Protein AF-A0A429HXV9-F1 (afdb_monomer)

Nearest PDB structures (foldseek):
  2xvm-assembly2_B  TM=8.929E-01  e=1.172E-04  Escherichia coli
  2xva-assembly3_C  TM=8.894E-01  e=2.258E-04  Escherichia coli str. K-12 substr. MG1655
  4azs-assembly1_A  TM=8.204E-01  e=4.076E-04  Escherichia coli
  4azt-assembly1_A  TM=7.429E-01  e=2.575E-04  Escherichia coli
  4ax8-assembly1_A  TM=7.329E-01  e=2.412E-04  Escherichia coli

pLDDT: mean 77.94, std 16.93, range [40.91, 97.44]

Solvent-accessible surface area (backbone atoms only — not comparable to full-atom values): 8234 Å² total; per-residue (Å²): 130,84,81,78,62,89,45,76,31,60,60,47,49,65,59,86,66,78,86,71,86,77,81,77,74,71,76,78,40,82,74,54,57,69,53,97,52,87,89,40,72,69,57,61,69,84,66,63,85,53,69,60,50,72,33,79,68,32,47,75,30,42,58,42,46,43,43,27,78,71,68,17,35,24,38,25,26,19,68,19,61,59,29,32,53,52,22,44,68,64,45,69,85,42,92,45,48,49,61,39,48,44,78,50,58,78,71,66,66,69,81,43,78,50,74,44,72,42,71,31,98,81,75,53,96,65,48,37,79,48,70,53,74,50,132

Sequence (135 aa):
MPRAPQTPAEYWDPYKPHRGDGPQPRPDTGRFAWTQYPGHGPGAELLGSPRRALDLGSAEGKEAAHLAERGVRVTGVDLSAVQVARARAWWHDMANLDFVHSDHLKRAAFARVDARVLAAPSGERLGTLLVVAHC

Mean predicted aligned error: 8.39 Å

Structure (mmCIF, N/CA/C/O backbone):
data_AF-A0A429HXV9-F1
#
_entry.id   AF-A0A429HXV9-F1
#
loop_
_atom_site.group_PDB
_atom_site.id
_atom_site.type_symbol
_atom_site.label_atom_id
_atom_site.label_alt_id
_atom_site.label_comp_id
_atom_site.label_asym_id
_atom_site.label_entity_id
_atom_site.label_seq_id
_atom_site.pdbx_PDB_ins_code
_atom_site.Cartn_x
_atom_site.Cartn_y
_atom_site.Cartn_z
_atom_site.occupancy
_atom_site.B_iso_or_equiv
_atom_site.auth_seq_id
_atom_site.auth_comp_id
_atom_site.auth_asym_id
_atom_site.auth_atom_id
_atom_site.pdbx_PDB_model_num
ATOM 1 N N . MET A 1 1 ? 22.297 1.580 -22.350 1.00 51.31 1 MET A N 1
ATOM 2 C CA . MET A 1 1 ? 21.004 2.166 -21.932 1.00 51.31 1 MET A CA 1
ATOM 3 C C . MET A 1 1 ? 20.127 1.034 -21.421 1.00 51.31 1 MET A C 1
ATOM 5 O O . MET A 1 1 ? 20.090 0.016 -22.108 1.00 51.31 1 MET A O 1
ATOM 9 N N . PRO A 1 2 ? 19.479 1.148 -20.248 1.00 69.06 2 PRO A N 1
ATOM 10 C CA . PRO A 1 2 ? 18.477 0.167 -19.847 1.00 69.06 2 PRO A CA 1
ATOM 11 C C . PRO A 1 2 ? 17.345 0.142 -20.881 1.00 69.06 2 PRO A C 1
ATOM 13 O O . PRO A 1 2 ? 17.007 1.176 -21.463 1.00 69.06 2 PRO A O 1
ATOM 16 N N . ARG A 1 3 ? 16.792 -1.044 -21.143 1.00 81.88 3 ARG A N 1
ATOM 17 C CA . ARG A 1 3 ? 15.654 -1.213 -22.053 1.00 81.88 3 ARG A CA 1
ATOM 18 C C . ARG A 1 3 ? 14.455 -0.429 -21.511 1.00 81.88 3 ARG A C 1
ATOM 20 O O . ARG A 1 3 ? 14.179 -0.486 -20.317 1.00 81.88 3 ARG A O 1
ATOM 27 N N . ALA A 1 4 ? 13.743 0.277 -22.387 1.00 80.56 4 ALA A N 1
ATOM 28 C CA . ALA A 1 4 ? 12.507 0.952 -22.009 1.00 80.56 4 ALA A CA 1
ATOM 29 C C . ALA A 1 4 ? 11.438 -0.079 -21.593 1.00 80.56 4 ALA A C 1
ATOM 31 O O . ALA A 1 4 ? 11.293 -1.095 -22.288 1.00 80.56 4 ALA A O 1
ATOM 32 N N . PRO A 1 5 ? 10.681 0.169 -20.510 1.00 80.50 5 PRO A N 1
ATOM 33 C CA . PRO A 1 5 ? 9.615 -0.729 -20.085 1.00 80.50 5 PRO A CA 1
ATOM 34 C C . PRO A 1 5 ? 8.565 -0.862 -21.189 1.00 80.50 5 PRO A C 1
ATOM 36 O O . PRO A 1 5 ? 8.233 0.106 -21.872 1.00 80.50 5 PRO A O 1
ATOM 39 N N . GLN A 1 6 ? 8.079 -2.080 -21.387 1.00 85.88 6 GLN A N 1
ATOM 40 C CA . GLN A 1 6 ? 7.079 -2.439 -22.391 1.00 85.88 6 GLN A CA 1
ATOM 41 C C . GLN A 1 6 ? 5.688 -2.614 -21.777 1.00 85.88 6 GLN A C 1
ATOM 43 O O . GLN A 1 6 ? 4.696 -2.623 -22.502 1.00 85.88 6 GLN A O 1
ATOM 48 N N . THR A 1 7 ? 5.600 -2.739 -20.450 1.00 80.19 7 THR A N 1
ATOM 49 C CA . THR A 1 7 ? 4.333 -2.851 -19.720 1.00 80.19 7 THR A CA 1
ATOM 50 C C . THR A 1 7 ? 4.277 -1.872 -18.543 1.00 80.19 7 THR A C 1
ATOM 52 O O . THR A 1 7 ? 5.322 -1.451 -18.039 1.00 80.19 7 THR A O 1
ATOM 55 N N . PRO A 1 8 ? 3.072 -1.521 -18.050 1.00 78.62 8 PRO A N 1
ATOM 56 C CA . PRO A 1 8 ? 2.941 -0.764 -16.808 1.00 78.62 8 PRO A CA 1
ATOM 57 C C . PRO A 1 8 ? 3.624 -1.449 -15.615 1.00 78.62 8 PRO A C 1
ATOM 59 O O . PRO A 1 8 ? 4.218 -0.762 -14.797 1.00 78.62 8 PRO A O 1
ATOM 62 N N . ALA A 1 9 ? 3.587 -2.784 -15.527 1.00 79.94 9 ALA A N 1
ATOM 63 C CA . ALA A 1 9 ? 4.257 -3.531 -14.460 1.00 79.94 9 ALA A CA 1
ATOM 64 C C . ALA A 1 9 ? 5.782 -3.334 -14.505 1.00 79.94 9 ALA A C 1
ATOM 66 O O . ALA A 1 9 ? 6.368 -2.911 -13.515 1.00 79.94 9 ALA A O 1
ATOM 67 N N . GLU A 1 10 ? 6.396 -3.511 -15.681 1.00 79.69 10 GLU A N 1
ATOM 68 C CA . GLU A 1 10 ? 7.840 -3.303 -15.884 1.00 79.69 10 GLU A CA 1
ATOM 69 C C . GLU A 1 10 ? 8.277 -1.862 -15.577 1.00 79.69 10 GLU A C 1
ATOM 71 O O . GLU A 1 10 ? 9.396 -1.628 -15.125 1.00 79.69 10 GLU A O 1
ATOM 76 N N . TYR A 1 11 ? 7.402 -0.879 -15.815 1.00 84.88 11 TYR A N 1
ATOM 77 C CA . TYR A 1 11 ? 7.664 0.513 -15.445 1.00 84.88 11 TYR A CA 1
ATOM 78 C C . TYR A 1 11 ? 7.729 0.706 -13.919 1.00 84.88 11 TYR A C 1
ATOM 80 O O . TYR A 1 11 ? 8.540 1.501 -13.442 1.00 84.88 11 TYR A O 1
ATOM 88 N N . TRP A 1 12 ? 6.902 -0.019 -13.157 1.00 85.25 12 TRP A N 1
ATOM 89 C CA . TRP A 1 12 ? 6.810 0.095 -11.697 1.00 85.25 12 TRP A CA 1
ATOM 90 C C . TRP A 1 12 ? 7.736 -0.855 -10.925 1.00 85.25 12 TRP A C 1
ATOM 92 O O . TRP A 1 12 ? 7.991 -0.600 -9.750 1.00 85.25 12 TRP A O 1
ATOM 102 N N . ASP A 1 13 ? 8.301 -1.887 -11.556 1.00 85.25 13 ASP A N 1
ATOM 103 C CA . ASP A 1 13 ? 9.285 -2.789 -10.934 1.00 85.25 13 ASP A CA 1
ATOM 104 C C . ASP A 1 13 ? 10.449 -2.062 -10.220 1.00 85.25 13 ASP A C 1
ATOM 106 O O . ASP A 1 13 ? 10.768 -2.425 -9.084 1.00 85.25 13 ASP A O 1
ATOM 110 N N . PRO A 1 14 ? 11.087 -1.020 -10.801 1.00 85.75 14 PRO A N 1
ATOM 111 C CA . PRO A 1 14 ? 12.165 -0.291 -10.134 1.00 85.75 14 PRO A CA 1
ATOM 112 C C . PRO A 1 14 ? 11.668 0.818 -9.191 1.00 85.75 14 PRO A C 1
ATOM 114 O O . PRO A 1 14 ? 12.473 1.644 -8.755 1.00 85.75 14 PRO A O 1
ATOM 117 N N . TYR A 1 15 ? 10.366 0.911 -8.898 1.00 84.69 15 TYR A N 1
ATOM 118 C CA . TYR A 1 15 ? 9.831 1.992 -8.075 1.00 84.69 15 TYR A CA 1
ATOM 119 C C . TYR A 1 15 ? 10.368 1.937 -6.639 1.00 84.69 15 TYR A C 1
ATOM 121 O O . TYR A 1 15 ? 10.329 0.897 -5.971 1.00 84.69 15 TYR A O 1
ATOM 129 N N . LYS A 1 16 ? 10.852 3.097 -6.170 1.00 82.94 16 LYS A N 1
ATOM 130 C CA . LYS A 1 16 ? 11.613 3.271 -4.921 1.00 82.94 16 LYS A CA 1
ATOM 131 C C . LYS A 1 16 ? 12.764 2.260 -4.803 1.00 82.94 16 LYS A C 1
ATOM 133 O O . LYS A 1 16 ? 12.720 1.360 -3.966 1.00 82.94 16 LYS A O 1
ATOM 138 N N . PRO A 1 17 ? 13.793 2.388 -5.656 1.00 83.00 17 PRO A N 1
ATOM 139 C CA . PRO A 1 17 ? 14.891 1.439 -5.663 1.00 83.00 17 PRO A CA 1
ATOM 140 C C . PRO A 1 17 ? 15.739 1.601 -4.399 1.00 83.00 17 PRO A C 1
ATOM 142 O O . 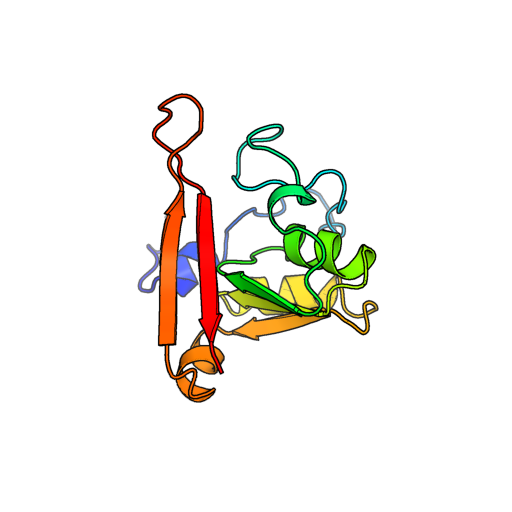PRO A 1 17 ? 16.052 2.726 -3.993 1.00 83.00 17 PRO A O 1
ATOM 145 N N . HIS A 1 18 ? 16.171 0.485 -3.814 1.00 84.75 18 HIS A N 1
ATOM 146 C CA . HIS A 1 18 ? 17.212 0.512 -2.795 1.00 84.75 18 HIS A CA 1
ATOM 147 C C . HIS A 1 18 ? 18.544 0.926 -3.420 1.00 84.75 18 HIS A C 1
ATOM 149 O O . HIS A 1 18 ? 18.951 0.383 -4.445 1.00 84.75 18 HIS A O 1
ATOM 155 N N . ARG A 1 19 ? 19.219 1.897 -2.803 1.00 85.38 19 ARG A N 1
ATOM 156 C CA . ARG A 1 19 ? 20.542 2.381 -3.231 1.00 85.38 19 ARG A CA 1
ATOM 157 C C . ARG A 1 19 ? 21.620 2.200 -2.158 1.00 85.38 19 ARG A C 1
ATOM 159 O O . ARG A 1 19 ? 22.703 2.749 -2.314 1.00 85.38 19 ARG A O 1
ATOM 166 N N . GLY A 1 20 ? 21.291 1.517 -1.062 1.00 84.12 20 GLY A N 1
ATOM 167 C CA . GLY A 1 20 ? 22.226 1.212 0.018 1.00 84.12 20 GLY A CA 1
ATOM 168 C C . GLY A 1 20 ? 22.931 -0.125 -0.191 1.00 84.12 20 GLY A C 1
ATOM 169 O O . GLY A 1 20 ? 22.611 -0.871 -1.119 1.00 84.12 20 GLY A O 1
ATOM 170 N N . ASP A 1 21 ? 23.878 -0.411 0.697 1.00 84.00 21 ASP A N 1
ATOM 171 C CA . ASP A 1 21 ? 24.549 -1.705 0.762 1.00 84.00 21 ASP A CA 1
ATOM 172 C C . ASP A 1 21 ? 23.692 -2.720 1.531 1.00 84.00 21 ASP A C 1
ATOM 174 O O . ASP A 1 21 ? 23.123 -2.413 2.580 1.00 84.00 21 ASP A O 1
ATOM 178 N N . GLY A 1 22 ? 23.645 -3.958 1.036 1.00 84.75 22 GLY A N 1
ATOM 179 C CA . GLY A 1 22 ? 22.911 -5.051 1.677 1.00 84.75 22 GLY A CA 1
ATOM 180 C C . GLY A 1 22 ? 21.407 -5.083 1.357 1.00 84.75 22 GLY A C 1
ATOM 181 O O . GLY A 1 22 ? 20.950 -4.470 0.390 1.00 84.75 22 GLY A O 1
ATOM 182 N N . PRO A 1 23 ? 20.622 -5.882 2.104 1.00 85.12 23 PRO A N 1
ATOM 183 C CA . PRO A 1 23 ? 19.185 -5.984 1.886 1.00 85.12 23 PRO A CA 1
ATOM 184 C C . PRO A 1 23 ? 18.473 -4.696 2.312 1.00 85.12 23 PRO A C 1
ATOM 186 O O . PRO A 1 23 ? 18.721 -4.165 3.394 1.00 85.12 23 PRO A O 1
ATOM 189 N N . GLN A 1 24 ? 17.530 -4.231 1.488 1.00 87.75 24 GLN A N 1
ATOM 190 C CA . GLN A 1 24 ? 16.710 -3.069 1.822 1.00 87.75 24 GLN A CA 1
ATOM 191 C C . GLN A 1 24 ? 15.935 -3.323 3.128 1.00 87.75 24 GLN A C 1
ATOM 193 O O . GLN A 1 24 ? 15.177 -4.301 3.200 1.00 87.75 24 GLN A O 1
ATOM 198 N N . PRO A 1 25 ? 16.077 -2.455 4.148 1.00 91.44 25 PRO A N 1
ATOM 199 C CA . PRO A 1 25 ? 15.343 -2.612 5.394 1.00 91.44 25 PRO A CA 1
ATOM 200 C C . PRO A 1 25 ? 13.842 -2.419 5.167 1.00 91.44 25 PRO A C 1
ATOM 202 O O . PRO A 1 25 ? 13.420 -1.692 4.262 1.00 91.44 25 PRO A O 1
ATOM 205 N N . ARG A 1 26 ? 13.040 -3.057 6.023 1.00 93.44 26 ARG A N 1
ATOM 206 C CA . ARG A 1 26 ? 11.591 -2.845 6.078 1.00 93.44 26 ARG A CA 1
ATOM 207 C C . ARG A 1 26 ? 11.296 -1.351 6.296 1.00 93.44 26 ARG A C 1
ATOM 209 O O . ARG A 1 26 ? 11.932 -0.748 7.163 1.00 93.44 26 ARG A O 1
ATOM 216 N N . PRO A 1 27 ? 10.357 -0.751 5.542 1.00 91.94 27 PRO A N 1
ATOM 217 C CA . PRO A 1 27 ? 9.957 0.635 5.755 1.00 91.94 27 PRO A CA 1
ATOM 218 C C . PRO A 1 27 ? 9.388 0.865 7.159 1.00 91.94 27 PRO A C 1
ATOM 220 O O . PRO A 1 27 ? 8.664 0.021 7.680 1.00 91.94 27 PRO A O 1
ATOM 223 N N . ASP A 1 28 ? 9.649 2.038 7.731 1.00 92.69 28 ASP A N 1
ATOM 224 C CA . ASP A 1 28 ? 8.946 2.509 8.927 1.00 92.69 28 ASP A CA 1
ATOM 225 C C . ASP A 1 28 ? 7.497 2.887 8.568 1.00 92.69 28 ASP A C 1
ATOM 227 O O . ASP A 1 28 ? 7.257 3.646 7.620 1.00 92.69 28 ASP A O 1
ATOM 231 N N . THR A 1 29 ? 6.522 2.352 9.310 1.00 90.75 29 THR A N 1
ATOM 232 C CA . THR A 1 29 ? 5.095 2.646 9.112 1.00 90.75 29 THR A CA 1
ATOM 233 C C . THR A 1 29 ? 4.742 4.077 9.504 1.00 90.75 29 THR A C 1
ATOM 235 O O . THR A 1 29 ? 3.818 4.644 8.911 1.00 90.75 29 THR A O 1
ATOM 238 N N . GLY A 1 30 ? 5.498 4.683 10.430 1.00 88.50 30 GLY A N 1
ATOM 239 C CA . GLY A 1 30 ? 5.484 6.101 10.793 1.00 88.50 30 GLY A CA 1
ATOM 240 C C . GLY A 1 30 ? 4.127 6.801 10.651 1.00 88.50 30 GLY A C 1
ATOM 241 O O . GLY A 1 30 ? 3.099 6.363 11.172 1.00 88.50 30 GLY A O 1
ATOM 242 N N . ARG A 1 31 ? 4.116 7.927 9.929 1.00 86.00 31 ARG A N 1
ATOM 243 C CA . ARG A 1 31 ? 2.899 8.678 9.584 1.00 86.0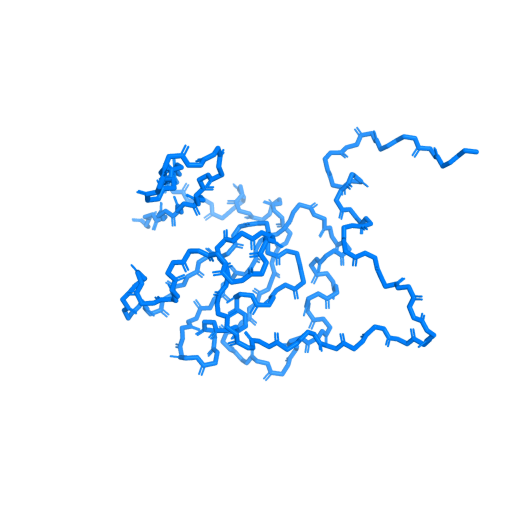0 31 ARG A CA 1
ATOM 244 C C . ARG A 1 31 ? 2.258 8.133 8.304 1.00 86.00 31 ARG A C 1
ATOM 246 O O . ARG A 1 31 ? 2.967 7.930 7.311 1.00 86.00 31 ARG A O 1
ATOM 253 N N . PHE A 1 32 ? 0.924 8.033 8.304 1.00 85.69 32 PHE A N 1
ATOM 254 C CA . PHE A 1 32 ? 0.148 7.766 7.093 1.00 85.69 32 PHE A CA 1
ATOM 255 C C . PHE A 1 32 ? 0.394 8.859 6.050 1.00 85.69 32 PHE A C 1
ATOM 257 O O . PHE A 1 32 ? 0.352 10.054 6.376 1.00 85.69 32 PHE A O 1
ATOM 264 N N . ALA A 1 33 ? 0.650 8.467 4.809 1.00 84.62 33 ALA A N 1
ATOM 265 C CA . ALA A 1 33 ? 0.858 9.392 3.706 1.00 84.62 33 ALA A CA 1
ATOM 266 C C . ALA A 1 33 ? -0.059 9.050 2.531 1.00 84.62 33 ALA A C 1
ATOM 268 O O . ALA A 1 33 ? -0.050 7.945 2.004 1.00 84.62 33 ALA A O 1
ATOM 269 N N . TRP A 1 34 ? -0.816 10.048 2.080 1.00 77.00 34 TRP A N 1
ATOM 270 C CA . TRP A 1 34 ? -1.697 9.924 0.916 1.00 77.00 34 TRP A CA 1
ATOM 271 C C . TRP A 1 34 ? -0.982 10.142 -0.419 1.00 77.00 34 TRP A C 1
ATOM 273 O O . TRP A 1 34 ? -1.554 9.908 -1.480 1.00 77.00 34 TRP A O 1
ATOM 283 N N . THR A 1 35 ? 0.250 10.651 -0.376 1.00 79.69 35 THR A N 1
ATOM 284 C CA . THR A 1 35 ? 1.041 10.982 -1.562 1.00 79.69 35 THR A CA 1
ATOM 285 C C . THR A 1 35 ? 2.492 10.555 -1.360 1.00 79.69 35 THR A C 1
ATOM 287 O O . THR A 1 35 ? 2.927 10.294 -0.239 1.00 79.69 35 THR A O 1
ATOM 290 N N . GLN A 1 36 ? 3.272 10.550 -2.442 1.00 74.19 36 GLN A N 1
ATOM 291 C CA . GLN A 1 36 ? 4.716 10.305 -2.374 1.00 74.19 36 GLN A CA 1
ATOM 292 C C . GLN A 1 36 ? 5.508 11.416 -1.659 1.00 74.19 36 GLN A C 1
ATOM 294 O O . GLN A 1 36 ? 6.688 11.222 -1.372 1.00 74.19 36 GLN A O 1
ATOM 299 N N . TYR A 1 37 ? 4.893 12.575 -1.396 1.00 77.44 37 TYR A N 1
ATOM 300 C CA . TYR A 1 37 ? 5.549 13.718 -0.768 1.00 77.44 37 TYR A CA 1
ATOM 301 C C . TYR A 1 37 ? 5.414 13.642 0.762 1.00 77.44 37 TYR A C 1
ATOM 303 O O . TYR A 1 37 ? 4.290 13.613 1.277 1.00 77.44 37 TYR A O 1
ATOM 311 N N . PRO A 1 38 ? 6.534 13.616 1.511 1.00 76.75 38 PRO A N 1
ATOM 312 C CA . PRO A 1 38 ? 6.503 13.551 2.968 1.00 76.75 38 PRO A CA 1
ATOM 313 C C . PRO A 1 38 ? 5.715 14.708 3.588 1.00 76.75 38 PRO A C 1
ATOM 315 O O . PRO A 1 38 ? 5.873 15.858 3.193 1.00 76.75 38 PRO A O 1
ATOM 318 N N . GLY A 1 39 ? 4.880 14.405 4.585 1.00 77.81 39 GLY A N 1
ATOM 319 C CA . GLY A 1 39 ? 4.135 15.412 5.350 1.00 77.81 39 GLY A CA 1
ATOM 320 C C . GLY A 1 39 ? 2.865 15.953 4.681 1.00 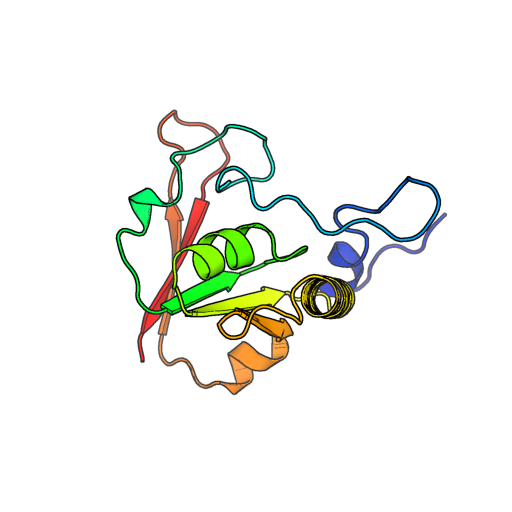77.81 39 GLY A C 1
ATOM 321 O O . GLY A 1 39 ? 2.158 16.734 5.310 1.00 77.81 39 GLY A O 1
ATOM 322 N N . HIS A 1 40 ? 2.534 15.527 3.458 1.00 74.19 40 HIS A N 1
ATOM 323 C CA . HIS A 1 40 ? 1.330 15.988 2.763 1.00 74.19 40 HIS A CA 1
ATOM 324 C C . HIS A 1 40 ? 0.062 15.207 3.144 1.00 74.19 40 HIS A C 1
ATOM 326 O O . HIS A 1 40 ? 0.080 13.996 3.385 1.00 74.19 40 HIS A O 1
ATOM 332 N N . GLY A 1 41 ? -1.062 15.930 3.115 1.00 71.62 41 GLY A N 1
ATOM 333 C CA . GLY A 1 41 ? -2.406 15.421 3.378 1.00 71.62 41 GLY A CA 1
ATOM 334 C C . GLY A 1 41 ? -2.713 15.261 4.871 1.00 71.62 41 GLY A C 1
ATOM 335 O O . GLY A 1 41 ? -1.806 15.315 5.698 1.00 71.62 41 GLY A O 1
ATOM 336 N N . PRO A 1 42 ? -3.982 15.059 5.245 1.00 76.62 42 PRO A N 1
ATOM 337 C CA . PRO A 1 42 ? -4.339 14.590 6.587 1.00 76.62 42 PRO A CA 1
ATOM 338 C C . PRO A 1 42 ? -3.749 13.191 6.858 1.00 76.62 42 PRO A C 1
ATOM 340 O O . PRO A 1 42 ? -3.111 12.598 5.990 1.00 76.62 42 PRO A O 1
ATOM 343 N N . GLY A 1 43 ? -3.900 12.656 8.063 1.00 82.81 43 GLY A N 1
ATOM 344 C CA . GLY A 1 43 ? -3.531 11.276 8.373 1.00 82.81 43 GLY A CA 1
ATOM 345 C C . GLY A 1 43 ? -4.635 10.273 8.017 1.00 82.81 43 GLY A C 1
ATOM 346 O O . GLY A 1 43 ? -5.550 10.556 7.234 1.00 82.81 43 GLY A O 1
ATOM 347 N N . ALA A 1 44 ? -4.534 9.074 8.595 1.00 83.19 44 ALA A N 1
ATOM 348 C CA . ALA A 1 44 ? -5.501 7.995 8.401 1.00 83.19 44 ALA A CA 1
ATOM 349 C C . ALA A 1 44 ? -6.883 8.297 9.017 1.00 83.19 44 ALA A C 1
ATOM 351 O O . ALA A 1 44 ? -7.835 7.574 8.741 1.00 83.19 44 ALA A O 1
ATOM 352 N N . GLU A 1 45 ? -7.032 9.364 9.811 1.00 81.88 45 GLU A N 1
ATOM 353 C CA . GLU A 1 45 ? -8.303 9.767 10.425 1.00 81.88 45 GLU A CA 1
ATOM 354 C C . GLU A 1 45 ? -9.424 10.011 9.407 1.00 81.88 45 GLU A C 1
ATOM 356 O O . GLU A 1 45 ? -10.591 9.795 9.728 1.00 81.88 45 GLU A O 1
ATOM 361 N N . LEU A 1 46 ? -9.092 10.371 8.160 1.00 79.31 46 LEU A N 1
ATOM 362 C CA . LEU A 1 46 ? -10.088 10.490 7.090 1.00 79.31 46 LEU A CA 1
ATOM 363 C C . LEU A 1 46 ? -10.805 9.173 6.767 1.00 79.31 46 LEU A C 1
ATOM 365 O O . LEU A 1 46 ? -11.896 9.199 6.201 1.00 79.31 46 LEU A O 1
ATOM 369 N N . LEU A 1 47 ? -10.197 8.029 7.086 1.00 73.94 47 LEU A N 1
ATOM 370 C CA . LEU A 1 47 ? -10.792 6.714 6.859 1.00 73.94 47 LEU A CA 1
ATOM 371 C C . LEU A 1 47 ? -11.773 6.315 7.970 1.00 73.94 47 LEU A C 1
ATOM 373 O O . LEU A 1 47 ? -12.511 5.345 7.801 1.00 73.94 47 LEU A O 1
ATOM 377 N N . GLY A 1 48 ? -11.801 7.037 9.096 1.00 81.44 48 GLY A N 1
ATOM 378 C CA . GLY A 1 48 ? -12.558 6.646 10.283 1.00 81.44 48 GLY A CA 1
ATOM 379 C C . GLY A 1 48 ? -12.007 5.359 10.907 1.00 81.44 48 GLY A C 1
ATOM 380 O O . GLY A 1 48 ? -10.803 5.225 11.115 1.00 81.44 48 GLY A O 1
ATOM 381 N N . SER A 1 49 ? -12.888 4.404 11.211 1.00 83.31 49 SER A N 1
ATOM 382 C CA . SER A 1 49 ? -12.553 3.119 11.848 1.00 83.31 49 SER A CA 1
ATOM 383 C C . SER A 1 49 ? -12.981 1.914 10.991 1.00 83.31 49 SER A C 1
ATOM 385 O O . SER A 1 49 ? -13.834 1.117 11.397 1.00 83.31 49 SER A O 1
ATOM 387 N N . PRO A 1 50 ? -12.430 1.755 9.773 1.00 82.06 50 PRO A N 1
ATOM 388 C CA . PRO A 1 50 ? -12.849 0.689 8.880 1.00 82.06 50 PRO A CA 1
ATOM 389 C C . PRO A 1 50 ? -12.394 -0.670 9.415 1.00 82.06 50 PRO A C 1
ATOM 391 O O . PRO A 1 50 ? -11.272 -0.839 9.883 1.00 82.06 50 PRO A O 1
ATOM 394 N N . ARG A 1 51 ? 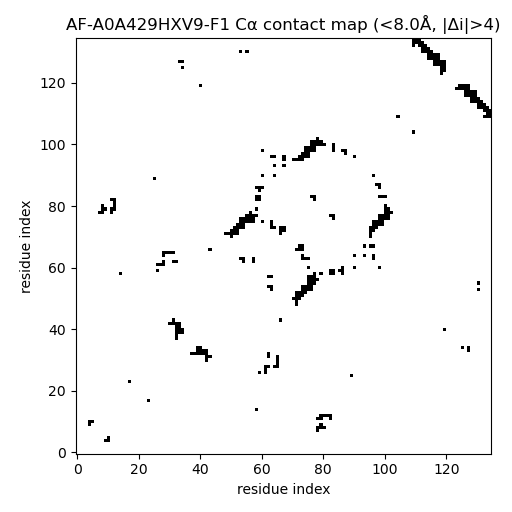-13.237 -1.695 9.271 1.00 82.94 51 ARG A N 1
ATOM 395 C CA . ARG A 1 51 ? -12.834 -3.074 9.591 1.00 82.94 51 ARG A CA 1
ATOM 396 C C . ARG A 1 51 ? -11.901 -3.665 8.528 1.00 82.94 51 ARG A C 1
ATOM 398 O O . ARG A 1 51 ? -11.119 -4.570 8.819 1.00 82.94 51 ARG A O 1
ATOM 405 N N . ARG A 1 52 ? -12.032 -3.209 7.278 1.00 80.88 52 ARG A N 1
ATOM 406 C CA . ARG A 1 52 ? -11.311 -3.723 6.107 1.00 80.88 52 ARG A CA 1
ATOM 407 C C . ARG A 1 52 ? -10.922 -2.582 5.171 1.00 80.88 52 ARG A C 1
ATOM 409 O O . ARG A 1 52 ? -11.704 -1.648 5.027 1.00 80.88 52 ARG A O 1
ATOM 416 N N . ALA A 1 53 ? -9.776 -2.699 4.506 1.00 80.56 53 ALA A N 1
ATOM 417 C CA . ALA A 1 53 ? -9.316 -1.741 3.501 1.00 80.56 53 ALA A CA 1
ATOM 418 C C . ALA A 1 53 ? -8.611 -2.431 2.323 1.00 80.56 53 ALA A C 1
ATOM 420 O O . ALA A 1 53 ? -8.102 -3.547 2.452 1.00 80.56 53 ALA A O 1
ATOM 421 N N . LEU A 1 54 ? -8.584 -1.742 1.183 1.00 84.94 54 LEU A N 1
ATOM 422 C CA . LEU A 1 54 ? -7.837 -2.119 -0.013 1.00 84.94 54 LEU A CA 1
ATOM 423 C C . LEU A 1 54 ? -6.882 -0.970 -0.357 1.00 84.94 54 LEU A C 1
ATOM 425 O O . LEU A 1 54 ? -7.342 0.155 -0.538 1.00 84.94 54 LEU A O 1
ATOM 429 N N . ASP A 1 55 ? -5.583 -1.248 -0.434 1.00 85.94 55 ASP A N 1
ATOM 430 C CA . ASP A 1 55 ? -4.548 -0.273 -0.802 1.00 85.94 55 ASP A CA 1
ATOM 431 C C . ASP A 1 55 ? -4.123 -0.511 -2.259 1.00 85.94 55 ASP A C 1
ATOM 433 O O . ASP A 1 55 ? -3.546 -1.549 -2.571 1.00 85.94 55 ASP A O 1
ATOM 437 N N . LEU A 1 56 ? -4.473 0.396 -3.175 1.00 84.75 56 LEU A N 1
ATOM 438 C CA . LEU A 1 56 ? -4.213 0.232 -4.608 1.00 84.75 56 LEU A CA 1
ATOM 439 C C . LEU A 1 56 ? -2.923 0.933 -5.029 1.00 84.75 56 LEU A C 1
ATOM 441 O O . LEU A 1 56 ? -2.766 2.130 -4.811 1.00 84.75 56 LEU A O 1
ATOM 445 N N . GLY A 1 57 ? -2.053 0.207 -5.730 1.00 85.50 57 GLY A N 1
ATOM 446 C CA . GLY A 1 57 ? -0.695 0.670 -6.007 1.00 85.50 57 GLY A CA 1
ATOM 447 C C . GLY A 1 57 ? 0.147 0.677 -4.733 1.00 85.50 57 GLY A C 1
ATOM 448 O O . GLY A 1 57 ? 0.873 1.636 -4.480 1.00 85.50 57 GLY A O 1
ATOM 449 N N . SER A 1 58 ? 0.007 -0.370 -3.910 1.00 90.12 58 SER A N 1
ATOM 450 C CA . SER A 1 58 ? 0.544 -0.402 -2.546 1.00 90.12 58 SER A CA 1
ATOM 451 C C . SER A 1 58 ? 2.071 -0.341 -2.479 1.00 90.12 58 SER A C 1
ATOM 453 O O . SER A 1 58 ? 2.626 -0.037 -1.423 1.00 90.12 58 SER A O 1
ATOM 455 N N . ALA A 1 59 ? 2.775 -0.634 -3.579 1.00 92.38 59 ALA A N 1
ATOM 456 C CA . ALA A 1 59 ? 4.227 -0.618 -3.670 1.00 92.38 59 ALA A CA 1
ATOM 457 C C . ALA A 1 59 ? 4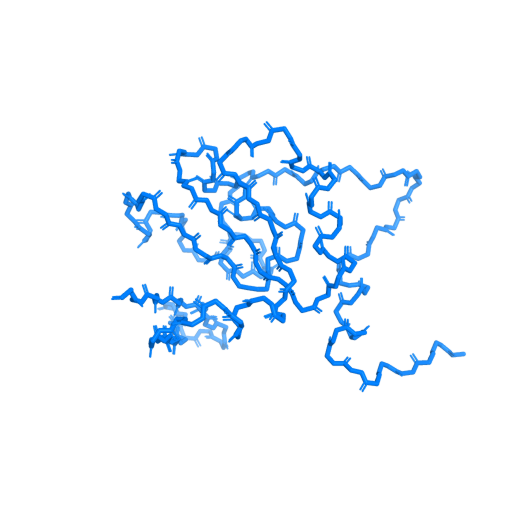.889 -1.384 -2.506 1.00 92.38 59 ALA A C 1
ATOM 459 O O . ALA A 1 59 ? 4.718 -2.590 -2.366 1.00 92.38 59 ALA A O 1
ATOM 460 N N . GLU A 1 60 ? 5.628 -0.678 -1.648 1.00 93.25 60 GLU A N 1
ATOM 461 C CA . GLU A 1 60 ? 6.315 -1.224 -0.472 1.00 93.25 60 GLU A CA 1
ATOM 462 C C . GLU A 1 60 ? 5.370 -1.685 0.652 1.00 93.25 60 GLU A C 1
ATOM 464 O O . GLU A 1 60 ? 5.819 -2.303 1.615 1.00 93.25 60 GLU A O 1
ATOM 469 N N . GLY A 1 61 ? 4.079 -1.364 0.564 1.00 93.56 61 GLY A N 1
ATOM 470 C CA . GLY A 1 61 ? 3.051 -1.753 1.527 1.00 93.56 61 GLY A CA 1
ATOM 471 C C . GLY A 1 61 ? 3.034 -0.943 2.822 1.00 93.56 61 GLY A C 1
ATOM 472 O O . GLY A 1 61 ? 2.337 -1.323 3.757 1.00 93.56 61 GLY A O 1
ATOM 473 N N . LYS A 1 62 ? 3.782 0.166 2.893 1.00 94.69 62 LYS A N 1
ATOM 474 C CA . LYS A 1 62 ? 3.932 0.990 4.105 1.00 94.69 62 LYS A CA 1
ATOM 475 C C . LYS A 1 62 ? 2.588 1.471 4.666 1.00 94.69 62 LYS A C 1
ATOM 477 O O . LYS A 1 62 ? 2.340 1.361 5.862 1.00 94.69 62 LYS A O 1
ATOM 482 N N . GLU A 1 63 ? 1.720 1.996 3.802 1.00 90.94 63 GLU A N 1
ATOM 483 C CA . GLU A 1 63 ? 0.424 2.550 4.213 1.00 90.94 63 GLU A CA 1
ATOM 484 C C . GLU A 1 63 ? -0.569 1.438 4.581 1.00 90.94 63 GLU A C 1
ATOM 486 O O . GLU A 1 63 ? -1.282 1.538 5.582 1.00 90.94 63 GLU A O 1
ATOM 491 N N . ALA A 1 64 ? -0.556 0.324 3.842 1.00 92.50 64 ALA A N 1
ATOM 492 C CA . ALA A 1 64 ? -1.310 -0.870 4.204 1.00 92.50 64 ALA A CA 1
ATOM 493 C C . ALA A 1 64 ? -0.910 -1.418 5.587 1.00 92.50 64 ALA A C 1
ATOM 495 O O . ALA A 1 64 ? -1.778 -1.731 6.403 1.00 92.50 64 ALA A O 1
ATOM 496 N N . ALA A 1 65 ? 0.391 -1.470 5.883 1.00 96.56 65 ALA A N 1
ATOM 497 C CA . ALA A 1 65 ? 0.907 -1.867 7.188 1.00 96.56 65 ALA A CA 1
ATOM 498 C C . ALA A 1 65 ? 0.522 -0.891 8.299 1.00 96.56 65 ALA A C 1
ATOM 500 O O . ALA A 1 65 ? 0.057 -1.320 9.352 1.00 96.56 65 ALA A O 1
ATOM 501 N N . HIS A 1 66 ? 0.601 0.415 8.040 1.00 94.38 66 HIS A N 1
ATOM 502 C CA . HIS A 1 66 ? 0.147 1.440 8.976 1.00 94.38 66 HIS A CA 1
ATOM 503 C C . HIS A 1 66 ? -1.325 1.236 9.389 1.00 94.38 66 HIS A C 1
ATOM 505 O O . HIS A 1 66 ? -1.683 1.374 10.561 1.00 94.38 66 HIS A O 1
ATOM 511 N N . LEU A 1 67 ? -2.206 0.885 8.450 1.00 89.94 67 LEU A N 1
ATOM 512 C CA . LEU A 1 67 ? -3.605 0.574 8.764 1.00 89.94 67 LEU A CA 1
ATOM 513 C C . LEU A 1 67 ? -3.752 -0.772 9.487 1.00 89.94 67 LEU A C 1
ATOM 515 O O . LEU A 1 67 ? -4.555 -0.888 10.416 1.00 89.94 67 LEU A O 1
ATOM 519 N N . ALA A 1 68 ? -2.963 -1.776 9.108 1.00 94.94 68 ALA A N 1
ATOM 520 C CA . ALA A 1 68 ? -2.992 -3.084 9.746 1.00 94.94 68 ALA A CA 1
ATOM 521 C C . ALA A 1 68 ? -2.530 -3.040 11.216 1.00 94.94 68 ALA A C 1
ATOM 523 O O . ALA A 1 68 ? -3.163 -3.661 12.068 1.00 94.94 68 ALA A O 1
ATOM 524 N N . GLU A 1 69 ? -1.536 -2.223 11.568 1.00 95.62 69 GLU A N 1
ATOM 525 C CA . GLU A 1 69 ? -1.136 -1.983 12.969 1.00 95.62 69 GLU A CA 1
ATOM 526 C C . GLU A 1 69 ? -2.278 -1.417 13.831 1.00 95.62 69 GLU A C 1
ATOM 528 O O . GLU A 1 69 ? -2.301 -1.597 15.046 1.00 95.62 69 GLU A O 1
ATOM 533 N N . ARG A 1 70 ? -3.270 -0.774 13.203 1.00 92.12 70 ARG A N 1
ATOM 534 C CA . ARG A 1 70 ? -4.470 -0.221 13.856 1.00 92.12 70 ARG A CA 1
ATOM 535 C C . ARG A 1 70 ? -5.651 -1.196 13.874 1.00 92.12 70 ARG A C 1
ATOM 537 O O . ARG A 1 70 ? -6.771 -0.804 14.190 1.00 92.12 70 ARG A O 1
ATOM 544 N N . GLY A 1 71 ? -5.421 -2.462 13.526 1.00 92.31 71 GLY A N 1
ATOM 545 C CA . GLY A 1 71 ? -6.431 -3.522 13.545 1.00 92.31 71 GLY A CA 1
ATOM 546 C C . GLY A 1 71 ? -7.313 -3.598 12.295 1.00 92.31 71 GLY A C 1
ATOM 547 O O . GLY A 1 71 ? -8.229 -4.422 12.246 1.00 92.31 71 GLY A O 1
ATOM 548 N N . VAL A 1 72 ? -7.046 -2.791 11.263 1.00 86.50 72 VAL A N 1
ATOM 549 C CA . VAL A 1 72 ? -7.744 -2.903 9.974 1.00 86.50 72 VAL A CA 1
ATOM 550 C C . VAL A 1 72 ? -7.259 -4.166 9.264 1.00 86.50 72 VAL A C 1
ATOM 552 O O . VAL A 1 72 ? -6.067 -4.451 9.243 1.00 86.50 72 VAL A O 1
ATOM 555 N N . ARG A 1 73 ? -8.153 -4.948 8.654 1.00 89.25 73 ARG A N 1
ATOM 556 C CA . ARG A 1 73 ? -7.724 -6.019 7.742 1.00 89.25 73 ARG A CA 1
ATOM 557 C C . ARG A 1 73 ? -7.465 -5.435 6.359 1.00 89.25 73 ARG A C 1
ATOM 559 O O . ARG A 1 73 ? -8.416 -5.004 5.705 1.00 89.25 73 ARG A O 1
ATOM 566 N N . VAL A 1 74 ? -6.221 -5.444 5.906 1.00 88.56 74 VAL A N 1
ATOM 567 C CA . VAL A 1 74 ? -5.831 -4.756 4.673 1.00 88.56 74 VAL A CA 1
ATOM 568 C C . VAL A 1 74 ? -5.376 -5.746 3.615 1.00 88.56 74 VAL A C 1
ATOM 570 O O . VAL A 1 74 ? -4.680 -6.716 3.905 1.00 88.56 74 VAL A O 1
ATOM 573 N N . THR A 1 75 ? -5.760 -5.482 2.372 1.00 91.19 75 THR A N 1
ATOM 574 C CA . THR A 1 75 ? -5.148 -6.111 1.205 1.00 91.19 75 THR A CA 1
ATOM 575 C C . THR A 1 75 ? -4.467 -5.026 0.378 1.00 91.19 75 THR A C 1
ATOM 577 O O . THR A 1 75 ? -5.130 -4.092 -0.062 1.00 91.19 75 THR A O 1
ATOM 580 N N . GLY A 1 76 ? -3.155 -5.113 0.182 1.00 91.56 76 GLY A N 1
ATOM 581 C CA . GLY A 1 76 ? -2.442 -4.279 -0.783 1.00 91.56 76 GLY A CA 1
ATOM 582 C C . GLY A 1 76 ? -2.516 -4.890 -2.177 1.00 91.56 76 GLY A C 1
ATOM 583 O O . GLY A 1 76 ? -2.445 -6.108 -2.330 1.00 91.56 76 GLY A O 1
ATOM 584 N N . VAL A 1 77 ? -2.691 -4.074 -3.205 1.00 87.81 77 VAL A N 1
ATOM 585 C CA . VAL A 1 77 ? -2.717 -4.516 -4.597 1.00 87.81 77 VAL A CA 1
ATOM 586 C C . VAL A 1 77 ? -1.695 -3.734 -5.387 1.00 87.81 77 VAL A C 1
ATOM 588 O O . VAL A 1 77 ? -1.721 -2.507 -5.383 1.00 87.81 77 VAL A O 1
ATOM 591 N N . ASP A 1 78 ? -0.857 -4.433 -6.143 1.00 88.69 78 ASP A N 1
ATOM 592 C CA . ASP A 1 78 ? 0.085 -3.794 -7.057 1.00 88.69 78 ASP A CA 1
ATOM 593 C C . ASP A 1 78 ? 0.120 -4.505 -8.416 1.00 88.69 78 ASP A C 1
ATOM 595 O O . ASP A 1 78 ? -0.157 -5.702 -8.521 1.00 88.69 78 ASP A O 1
ATOM 599 N N . LEU A 1 79 ? 0.416 -3.751 -9.474 1.00 86.19 79 LEU A N 1
ATOM 600 C CA . LEU A 1 79 ? 0.617 -4.268 -10.832 1.00 86.19 79 LEU A CA 1
ATOM 601 C C . LEU A 1 79 ? 2.005 -4.890 -11.007 1.00 86.19 79 LEU A C 1
ATOM 603 O O . LEU A 1 79 ? 2.201 -5.677 -11.922 1.00 86.19 79 LEU A O 1
ATOM 607 N N . SER A 1 80 ? 2.966 -4.545 -10.154 1.00 88.25 80 SER A N 1
ATOM 608 C CA . SER A 1 80 ? 4.294 -5.138 -10.162 1.00 88.25 80 SER A CA 1
ATOM 609 C C . SER A 1 80 ? 4.344 -6.348 -9.231 1.00 88.25 80 SER A C 1
ATOM 611 O O . SER A 1 80 ? 4.207 -6.243 -8.008 1.00 88.25 80 SER A O 1
ATOM 613 N N . ALA A 1 81 ? 4.605 -7.524 -9.805 1.00 90.38 81 ALA A N 1
ATOM 614 C CA . ALA A 1 81 ? 4.866 -8.734 -9.028 1.00 90.38 81 ALA A CA 1
ATOM 615 C C . ALA A 1 81 ? 6.110 -8.587 -8.129 1.00 90.38 81 ALA A C 1
ATOM 617 O O . ALA A 1 81 ? 6.153 -9.175 -7.046 1.00 90.38 81 ALA A O 1
ATOM 618 N N . VAL A 1 82 ? 7.088 -7.768 -8.542 1.00 91.69 82 VAL A N 1
ATOM 619 C CA . VAL A 1 82 ? 8.281 -7.439 -7.747 1.00 91.69 82 VAL A CA 1
ATOM 620 C C . VAL A 1 82 ? 7.887 -6.677 -6.482 1.00 91.69 82 VAL A C 1
ATOM 622 O O . VAL A 1 82 ? 8.306 -7.057 -5.388 1.00 91.69 82 VAL A O 1
ATOM 625 N N . GLN A 1 83 ? 7.029 -5.659 -6.605 1.00 93.38 83 GLN A N 1
ATOM 626 C CA . GLN A 1 83 ? 6.534 -4.892 -5.458 1.00 93.38 83 GLN A CA 1
ATOM 627 C C . GLN A 1 83 ? 5.737 -5.776 -4.490 1.00 93.38 83 GLN A C 1
ATOM 629 O O . GLN A 1 83 ? 5.993 -5.749 -3.287 1.00 93.38 83 GLN A O 1
ATOM 634 N N . VAL A 1 84 ? 4.839 -6.627 -5.006 1.00 94.19 84 VAL A N 1
ATOM 635 C CA . VAL A 1 84 ? 4.061 -7.575 -4.184 1.00 94.19 84 VAL A CA 1
ATOM 636 C C . VAL A 1 84 ? 4.971 -8.535 -3.422 1.00 94.19 84 VAL A C 1
ATOM 638 O O . VAL A 1 84 ? 4.782 -8.737 -2.223 1.00 94.19 84 VAL A O 1
ATOM 641 N N . ALA A 1 85 ? 5.964 -9.129 -4.090 1.00 94.25 85 ALA A N 1
ATOM 642 C CA . ALA A 1 85 ? 6.905 -10.043 -3.446 1.00 94.25 85 ALA A CA 1
ATOM 643 C C . ALA A 1 85 ? 7.714 -9.336 -2.349 1.00 94.25 85 ALA A C 1
ATOM 645 O O . ALA A 1 85 ? 7.870 -9.874 -1.252 1.00 94.25 85 ALA A O 1
ATOM 646 N N . ARG A 1 86 ? 8.172 -8.109 -2.622 1.00 94.62 86 ARG A N 1
ATOM 647 C CA . ARG A 1 86 ? 8.923 -7.287 -1.670 1.00 94.62 86 ARG A CA 1
ATOM 648 C C . ARG A 1 86 ? 8.090 -6.935 -0.436 1.00 94.62 86 ARG A C 1
ATOM 650 O O . ARG A 1 86 ? 8.548 -7.142 0.684 1.00 94.62 86 ARG A O 1
ATOM 657 N N . ALA A 1 87 ? 6.853 -6.480 -0.631 1.00 96.19 87 ALA A N 1
ATOM 658 C CA . ALA A 1 87 ? 5.938 -6.173 0.463 1.00 96.19 87 ALA A CA 1
ATOM 659 C C . ALA A 1 87 ? 5.629 -7.423 1.306 1.00 96.19 87 ALA A C 1
ATOM 661 O O . ALA A 1 87 ? 5.757 -7.388 2.528 1.00 96.19 87 ALA A O 1
ATOM 662 N N . ARG A 1 88 ? 5.319 -8.563 0.672 1.00 96.50 88 ARG A N 1
ATOM 663 C CA . ARG A 1 88 ? 5.096 -9.830 1.392 1.00 96.50 88 ARG A CA 1
ATOM 664 C C . ARG A 1 88 ? 6.296 -10.243 2.232 1.00 96.50 88 ARG A C 1
ATOM 666 O O . ARG A 1 88 ? 6.103 -10.688 3.354 1.00 96.50 88 ARG A O 1
ATOM 673 N N . ALA A 1 89 ? 7.516 -10.087 1.719 1.00 95.88 89 ALA A N 1
ATOM 674 C CA . ALA A 1 89 ? 8.720 -10.424 2.473 1.00 95.88 89 ALA A CA 1
ATOM 675 C C . ALA A 1 89 ? 8.867 -9.559 3.738 1.00 95.88 89 ALA A C 1
ATOM 677 O O . ALA A 1 89 ? 9.159 -10.084 4.813 1.00 95.88 89 ALA A O 1
ATOM 678 N N . TRP A 1 90 ? 8.623 -8.249 3.638 1.00 96.69 90 TRP A N 1
ATOM 679 C CA . TRP A 1 90 ? 8.739 -7.344 4.784 1.00 96.69 90 TRP A CA 1
ATOM 680 C C . TRP A 1 90 ? 7.651 -7.529 5.835 1.00 96.69 90 TRP A C 1
ATOM 682 O O . TRP A 1 90 ? 7.956 -7.454 7.023 1.00 96.69 90 TRP A O 1
ATOM 692 N N . TRP A 1 91 ? 6.411 -7.761 5.412 1.00 97.44 91 TRP A N 1
ATOM 693 C CA . TRP A 1 91 ? 5.242 -7.740 6.294 1.00 97.44 91 TRP A CA 1
ATOM 694 C C . TRP A 1 91 ? 4.658 -9.139 6.569 1.00 97.44 91 TRP A C 1
ATOM 696 O O . TRP A 1 91 ? 3.499 -9.254 6.960 1.00 97.44 91 TRP A O 1
ATOM 706 N N . HIS A 1 92 ? 5.435 -10.207 6.349 1.00 96.25 92 HIS A N 1
ATOM 707 C CA . HIS A 1 92 ? 4.991 -11.606 6.489 1.00 96.25 92 HIS A CA 1
ATOM 708 C C . HIS A 1 92 ? 4.484 -11.975 7.895 1.00 96.25 92 HIS A C 1
ATOM 710 O O . HIS A 1 92 ? 3.769 -12.961 8.056 1.00 96.25 92 HIS A O 1
ATOM 716 N N . ASP A 1 93 ? 4.877 -11.211 8.910 1.00 96.75 93 ASP A N 1
ATOM 717 C CA . ASP A 1 93 ? 4.526 -11.385 10.317 1.00 96.75 93 ASP A CA 1
ATOM 718 C C . ASP A 1 93 ? 3.181 -10.736 10.697 1.00 96.75 93 ASP A C 1
ATOM 720 O O . ASP A 1 93 ? 2.663 -10.965 11.792 1.00 96.75 93 ASP A O 1
ATOM 724 N N . MET A 1 94 ? 2.573 -9.953 9.801 1.00 97.38 94 MET A N 1
ATOM 725 C CA . MET A 1 94 ? 1.310 -9.259 10.052 1.00 97.38 94 MET A CA 1
ATOM 726 C C . MET A 1 94 ? 0.100 -10.088 9.604 1.00 97.38 94 MET A C 1
ATOM 728 O O . MET A 1 94 ? -0.310 -10.059 8.448 1.00 97.38 94 MET A O 1
ATOM 732 N N . ALA A 1 95 ? -0.544 -10.780 10.546 1.00 95.69 95 ALA A N 1
ATOM 733 C CA . ALA A 1 95 ? -1.657 -11.696 10.259 1.00 95.69 95 ALA A CA 1
ATOM 734 C C . ALA A 1 95 ? -2.898 -11.052 9.595 1.00 95.69 95 ALA A C 1
ATOM 736 O O . ALA A 1 95 ? -3.733 -11.753 9.022 1.00 95.69 95 ALA A O 1
ATOM 737 N N . ASN A 1 96 ? -3.067 -9.732 9.697 1.00 92.25 96 ASN A N 1
ATOM 738 C CA . ASN A 1 96 ? -4.192 -8.981 9.134 1.00 92.25 96 ASN A CA 1
ATOM 739 C C . ASN A 1 96 ? -3.838 -8.185 7.867 1.00 92.25 96 ASN A C 1
ATOM 741 O O . ASN A 1 96 ? -4.634 -7.338 7.450 1.00 92.25 96 ASN A O 1
ATOM 745 N N . LEU A 1 97 ? -2.689 -8.471 7.254 1.00 95.94 97 LEU A N 1
ATOM 746 C CA . LEU A 1 97 ? -2.209 -7.829 6.040 1.00 95.94 97 LEU A CA 1
ATOM 747 C C . LEU A 1 97 ? -1.816 -8.881 4.999 1.00 95.94 97 LEU A C 1
ATOM 749 O O . LEU A 1 97 ? -1.067 -9.807 5.288 1.00 95.94 97 LEU A O 1
ATOM 753 N N . ASP A 1 98 ? -2.305 -8.717 3.776 1.00 95.38 98 ASP A N 1
ATOM 754 C CA . ASP A 1 98 ? -1.864 -9.503 2.622 1.00 95.38 98 ASP A CA 1
ATOM 755 C C . ASP A 1 98 ? -1.660 -8.584 1.414 1.00 95.38 98 ASP A C 1
ATOM 757 O O . ASP A 1 98 ? -2.176 -7.467 1.371 1.00 95.38 98 ASP A O 1
ATOM 761 N N . PHE A 1 99 ? -0.925 -9.057 0.415 1.00 93.75 99 PHE A N 1
ATOM 762 C CA . PHE A 1 99 ? -0.695 -8.353 -0.838 1.00 93.75 99 PHE A CA 1
ATOM 763 C C . PHE A 1 99 ? -1.053 -9.249 -2.009 1.00 93.75 99 PHE A C 1
ATOM 765 O O . PHE A 1 99 ? -0.689 -10.419 -2.019 1.00 93.75 99 PHE A O 1
ATOM 772 N N . VAL A 1 100 ? -1.718 -8.714 -3.025 1.00 91.19 100 VAL A N 1
ATOM 773 C CA . VAL A 1 100 ? -2.096 -9.459 -4.227 1.00 91.19 100 VAL A CA 1
ATOM 774 C C . VAL A 1 100 ? -1.632 -8.732 -5.479 1.00 91.19 100 VAL A C 1
ATOM 776 O O . VAL A 1 100 ? -1.689 -7.511 -5.587 1.00 91.19 100 VAL A O 1
ATOM 779 N N . HIS A 1 101 ? -1.188 -9.497 -6.468 1.00 88.94 101 HIS A N 1
ATOM 780 C CA . HIS A 1 101 ? -0.926 -8.960 -7.797 1.00 88.94 101 HIS A CA 1
ATOM 781 C C . HIS A 1 101 ? -2.246 -8.551 -8.483 1.00 88.94 101 HIS A C 1
ATOM 783 O O . HIS A 1 101 ? -3.255 -9.247 -8.377 1.00 88.94 101 HIS A O 1
ATOM 789 N N . SER A 1 102 ? -2.268 -7.414 -9.175 1.00 74.44 102 SER A N 1
ATOM 790 C CA . SER A 1 102 ? -3.495 -6.767 -9.675 1.00 74.44 102 SER A CA 1
ATOM 791 C C . SER A 1 102 ? -4.372 -7.629 -10.593 1.00 74.44 102 SER A C 1
ATOM 793 O O . SER A 1 102 ? -5.596 -7.469 -10.600 1.00 74.44 102 SER A O 1
ATOM 795 N N . ASP A 1 103 ? -3.790 -8.613 -11.284 1.00 66.81 103 ASP A N 1
ATOM 796 C CA . ASP A 1 103 ? -4.533 -9.616 -12.054 1.00 66.81 103 ASP A CA 1
ATOM 797 C C . ASP A 1 103 ? -5.553 -10.396 -11.204 1.00 66.81 103 ASP A C 1
ATOM 799 O O . ASP A 1 103 ? -6.512 -10.958 -11.737 1.00 66.81 103 ASP A O 1
ATOM 803 N N . HIS A 1 104 ? -5.396 -10.413 -9.877 1.00 63.28 104 HIS A N 1
ATOM 804 C CA . HIS A 1 104 ? -6.324 -11.055 -8.950 1.00 63.28 104 HIS A CA 1
ATOM 805 C C . HIS A 1 104 ? -7.596 -10.234 -8.679 1.00 63.28 104 HIS A C 1
ATOM 807 O O . HIS A 1 104 ? -8.645 -10.841 -8.480 1.00 63.28 104 HIS A O 1
ATOM 813 N N . LEU A 1 105 ? -7.571 -8.892 -8.742 1.00 63.19 105 LEU A N 1
ATOM 814 C CA . LEU A 1 105 ? -8.781 -8.076 -8.512 1.00 63.19 105 LEU A CA 1
ATOM 815 C C . LEU A 1 105 ? -9.833 -8.283 -9.603 1.00 63.19 105 LEU A C 1
ATOM 817 O O . LEU A 1 105 ? -11.016 -8.422 -9.304 1.00 63.19 105 LEU A O 1
ATOM 821 N N . LYS A 1 106 ? -9.395 -8.376 -10.864 1.00 57.78 106 LYS A N 1
ATOM 822 C CA . LYS A 1 106 ? -10.273 -8.687 -12.006 1.00 57.78 106 LYS A CA 1
ATOM 823 C C . LYS A 1 106 ? -10.914 -10.074 -11.876 1.00 57.78 106 LYS A C 1
ATOM 825 O O . LYS A 1 106 ? -12.032 -10.278 -12.330 1.00 57.78 106 LYS A O 1
ATOM 830 N N . ARG A 1 107 ? -10.214 -11.021 -11.243 1.00 53.81 107 ARG A N 1
ATOM 831 C CA . ARG A 1 107 ? -10.691 -12.394 -11.005 1.00 53.81 107 ARG A CA 1
ATOM 832 C C . ARG A 1 107 ? -11.601 -12.515 -9.776 1.00 53.81 107 ARG A C 1
ATOM 834 O O . ARG A 1 107 ? -12.351 -13.477 -9.692 1.00 53.81 107 ARG A O 1
ATOM 841 N N . ALA A 1 108 ? -11.558 -11.555 -8.851 1.00 56.22 108 ALA A N 1
ATOM 842 C CA . ALA A 1 108 ? -12.301 -11.580 -7.588 1.00 56.22 108 ALA A CA 1
ATOM 843 C C . ALA A 1 108 ? -13.760 -11.078 -7.684 1.00 56.22 108 ALA A C 1
ATOM 845 O O . ALA A 1 108 ? -14.421 -10.962 -6.657 1.00 56.22 108 ALA A O 1
ATOM 846 N N . ALA A 1 109 ? -14.265 -10.793 -8.891 1.00 55.53 109 ALA A N 1
ATOM 847 C CA . ALA A 1 109 ? -15.672 -10.473 -9.167 1.00 55.53 109 ALA A CA 1
ATOM 848 C C . ALA A 1 109 ? -16.277 -9.302 -8.359 1.00 55.53 109 ALA A C 1
ATOM 850 O O . ALA A 1 109 ? -17.486 -9.271 -8.139 1.00 55.53 109 ALA A O 1
ATOM 851 N N . PHE A 1 110 ? -15.470 -8.316 -7.945 1.00 54.62 110 PHE A N 1
ATOM 852 C CA . PHE A 1 110 ? -16.006 -7.069 -7.390 1.00 54.62 110 PHE A CA 1
ATOM 853 C C . PHE A 1 110 ? -17.030 -6.459 -8.363 1.00 54.62 110 PHE A C 1
ATOM 855 O O . PHE A 1 110 ? -16.688 -6.148 -9.504 1.00 54.62 110 PHE A O 1
ATOM 862 N N . ALA A 1 111 ? -18.280 -6.300 -7.911 1.00 45.38 111 ALA A N 1
ATOM 863 C CA . AL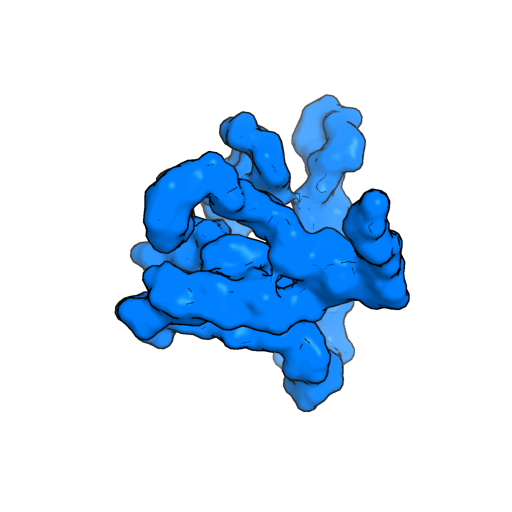A A 1 111 ? -19.393 -5.868 -8.760 1.00 45.38 111 ALA A CA 1
ATOM 864 C C . ALA A 1 111 ? -19.341 -4.368 -9.088 1.00 45.38 111 ALA A C 1
ATOM 866 O O . ALA A 1 111 ? -19.809 -3.945 -10.146 1.00 45.38 111 ALA A O 1
ATOM 867 N N . ARG A 1 112 ? -18.757 -3.558 -8.192 1.00 41.84 112 ARG A N 1
ATOM 868 C CA . ARG A 1 112 ? -18.567 -2.121 -8.399 1.00 41.84 112 ARG A CA 1
ATOM 869 C C . ARG A 1 112 ? -17.335 -1.601 -7.661 1.00 41.84 112 ARG A C 1
ATOM 871 O O . ARG A 1 112 ? -17.186 -1.790 -6.453 1.00 41.84 112 ARG A O 1
ATOM 878 N N . VAL A 1 113 ? -16.471 -0.928 -8.414 1.00 47.00 113 VAL A N 1
ATOM 879 C CA . VAL A 1 113 ? -15.299 -0.204 -7.918 1.00 47.00 113 VAL A CA 1
ATOM 880 C C . VAL A 1 113 ? -15.509 1.261 -8.273 1.00 47.00 113 VAL A C 1
ATOM 882 O O . VAL A 1 113 ? -15.427 1.625 -9.445 1.00 47.00 113 VAL A O 1
ATOM 885 N N . ASP A 1 114 ? -15.807 2.093 -7.278 1.00 40.91 114 ASP A N 1
ATOM 886 C CA . ASP A 1 114 ? -15.869 3.541 -7.458 1.00 40.91 114 ASP A CA 1
ATOM 887 C C . ASP A 1 114 ? -14.531 4.133 -7.005 1.00 40.91 114 ASP A C 1
ATOM 889 O O . ASP A 1 114 ? -14.143 4.046 -5.836 1.00 40.91 114 ASP A O 1
ATOM 893 N N . ALA A 1 115 ? -13.808 4.724 -7.951 1.00 45.16 115 ALA A N 1
ATOM 894 C CA . ALA A 1 115 ? -12.571 5.440 -7.696 1.00 45.16 115 ALA A CA 1
ATOM 895 C C . ALA A 1 115 ? -12.808 6.928 -7.946 1.00 45.16 115 ALA A C 1
ATOM 897 O O . ALA A 1 115 ? -13.258 7.317 -9.026 1.00 45.16 115 ALA A O 1
ATOM 898 N N . ARG A 1 116 ? -12.500 7.771 -6.959 1.00 42.97 116 ARG A N 1
ATOM 899 C CA . ARG A 1 116 ? -12.523 9.226 -7.138 1.00 42.97 116 ARG A CA 1
ATOM 900 C C . ARG A 1 116 ? -11.216 9.840 -6.679 1.00 42.97 116 ARG A C 1
ATOM 902 O O . ARG A 1 116 ? -10.689 9.496 -5.623 1.00 42.97 116 ARG A O 1
ATOM 909 N N . VAL A 1 117 ? -10.719 10.772 -7.482 1.00 46.66 117 VAL A N 1
ATOM 910 C CA . VAL A 1 117 ? -9.606 11.637 -7.102 1.00 46.66 117 VAL A CA 1
ATOM 911 C C . VAL A 1 117 ? -10.174 12.706 -6.177 1.00 46.66 117 VAL A C 1
ATOM 913 O O . VAL A 1 117 ? -10.978 13.538 -6.597 1.00 46.66 117 VAL A O 1
ATOM 916 N N . LEU A 1 118 ? -9.801 12.660 -4.903 1.00 52.78 118 LEU A N 1
ATOM 917 C CA . LEU A 1 118 ? -10.077 13.743 -3.972 1.00 52.78 118 LEU A CA 1
ATOM 918 C C . LEU A 1 118 ? -9.130 14.889 -4.309 1.00 52.78 118 LEU A C 1
ATOM 920 O O . LEU A 1 118 ? -7.916 14.698 -4.287 1.00 52.78 118 LEU A O 1
ATOM 924 N N . ALA A 1 119 ? -9.672 16.059 -4.642 1.00 48.47 119 ALA A N 1
ATOM 925 C CA . ALA A 1 119 ? -8.857 17.246 -4.863 1.00 48.47 119 ALA A CA 1
ATOM 926 C C . ALA A 1 119 ? -8.032 17.560 -3.606 1.00 48.47 119 ALA A C 1
ATOM 928 O O . ALA A 1 119 ? -8.516 17.397 -2.482 1.00 48.47 119 ALA A O 1
ATOM 929 N N . ALA A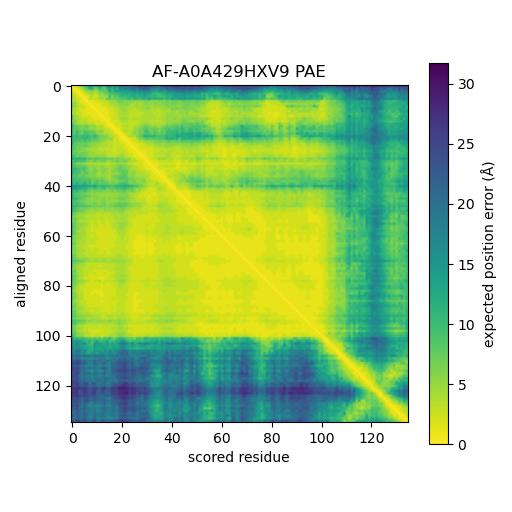 1 120 ? -6.795 18.019 -3.799 1.00 49.88 120 ALA A N 1
ATOM 930 C CA . ALA A 1 120 ? -5.990 18.515 -2.695 1.00 49.88 120 ALA A CA 1
ATOM 931 C C . ALA A 1 120 ? -6.752 19.648 -1.978 1.00 49.88 120 ALA A C 1
ATOM 933 O O . ALA A 1 120 ? -7.286 20.530 -2.659 1.00 49.88 120 ALA A O 1
ATOM 934 N N . PRO A 1 121 ? -6.771 19.683 -0.633 1.00 49.72 121 PRO A N 1
ATOM 935 C CA . PRO A 1 121 ? -7.476 20.718 0.127 1.00 49.72 121 PRO A CA 1
ATOM 936 C C . PRO A 1 121 ? -7.057 22.157 -0.226 1.00 49.72 121 PRO A C 1
ATOM 938 O O . PRO A 1 121 ? -7.821 23.088 0.003 1.00 49.72 121 PRO A O 1
ATOM 941 N N . SER A 1 122 ? -5.852 22.340 -0.783 1.00 55.53 122 SER A N 1
ATOM 942 C CA . SER A 1 122 ? -5.223 23.632 -1.089 1.00 55.53 122 SER A CA 1
ATOM 943 C C . SER A 1 122 ? -5.111 23.969 -2.588 1.00 55.53 122 SER A C 1
ATOM 945 O O . SER A 1 122 ? -4.427 24.925 -2.940 1.00 55.53 122 SER A O 1
ATOM 947 N N . GLY A 1 123 ? -5.756 23.222 -3.495 1.00 51.41 123 GLY A N 1
ATOM 948 C CA . GLY A 1 123 ? -5.677 23.505 -4.941 1.00 51.41 123 GLY A CA 1
ATOM 949 C C . GLY A 1 123 ? -4.378 23.046 -5.622 1.00 51.41 123 GLY A C 1
ATOM 950 O O . GLY A 1 123 ? -4.097 23.424 -6.759 1.00 51.41 123 GLY A O 1
ATOM 951 N N . GLU A 1 124 ? -3.585 22.206 -4.957 1.00 48.88 124 GLU A N 1
ATOM 952 C CA . GLU A 1 124 ? -2.443 21.527 -5.571 1.00 48.88 124 GLU A CA 1
ATOM 953 C C . GLU A 1 124 ? -2.884 20.439 -6.569 1.00 48.88 124 GLU A C 1
ATOM 955 O O . GLU A 1 124 ? -3.933 19.810 -6.429 1.00 48.88 124 GLU A O 1
ATOM 960 N N . ARG A 1 125 ? -2.046 20.179 -7.584 1.00 47.88 125 ARG A N 1
ATOM 961 C CA . ARG A 1 125 ? -2.324 19.241 -8.696 1.00 47.88 125 ARG A CA 1
ATOM 962 C C . ARG A 1 125 ? -2.396 17.757 -8.301 1.00 47.88 125 ARG A C 1
ATOM 964 O O . ARG A 1 125 ? -2.616 16.917 -9.169 1.00 47.88 125 ARG A O 1
ATOM 971 N N . LEU A 1 126 ? -2.174 17.417 -7.035 1.00 48.59 126 LEU A N 1
ATOM 972 C CA . LEU A 1 126 ? -2.045 16.039 -6.569 1.00 48.59 126 LEU A CA 1
ATOM 973 C C . LEU A 1 126 ? -3.238 15.679 -5.697 1.00 48.59 126 LEU A C 1
ATOM 975 O O . LEU A 1 126 ? -3.301 16.041 -4.527 1.00 48.59 126 LEU A O 1
ATOM 979 N N . GLY A 1 127 ? -4.197 14.983 -6.297 1.00 49.00 127 GLY A N 1
ATOM 980 C CA . GLY A 1 127 ? -5.321 14.427 -5.566 1.00 49.00 127 GLY A CA 1
ATOM 981 C C . GLY A 1 127 ? -5.030 13.031 -5.022 1.00 49.00 127 GLY A C 1
ATOM 982 O O . GLY A 1 127 ? -4.203 12.294 -5.555 1.00 49.00 127 GLY A O 1
ATOM 983 N N . THR A 1 128 ? -5.741 12.664 -3.967 1.00 50.91 128 THR A N 1
ATOM 984 C CA . THR A 1 128 ? -5.673 11.336 -3.355 1.00 50.91 128 THR A CA 1
ATOM 985 C C . THR A 1 128 ? -6.680 10.415 -4.031 1.00 50.91 128 THR A C 1
ATOM 987 O O . THR A 1 128 ? -7.857 10.763 -4.132 1.00 50.91 128 THR A O 1
ATOM 990 N N . LEU A 1 129 ? -6.260 9.228 -4.469 1.00 53.44 129 LEU 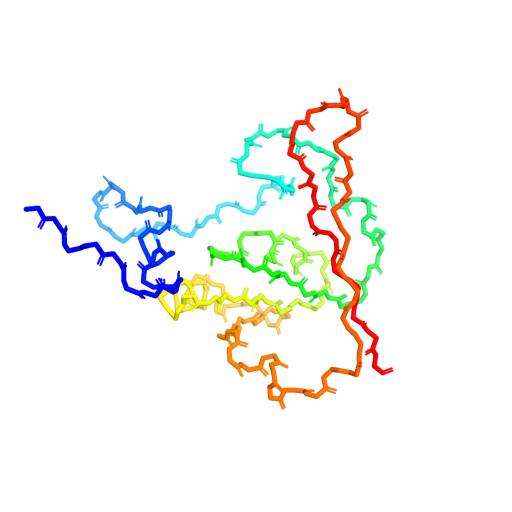A N 1
ATOM 991 C CA . LEU A 1 129 ? -7.186 8.220 -4.982 1.00 53.44 129 LEU A CA 1
ATOM 992 C C . LEU A 1 129 ? -7.906 7.543 -3.806 1.00 53.44 129 LEU A C 1
ATOM 994 O O . LEU A 1 129 ? -7.301 6.762 -3.079 1.00 53.44 129 LEU A O 1
ATOM 998 N N . LEU A 1 130 ? -9.196 7.830 -3.622 1.00 50.94 130 LEU A N 1
ATOM 999 C CA . LEU A 1 130 ? -10.047 7.068 -2.709 1.00 50.94 130 LEU A CA 1
ATOM 1000 C C . LEU A 1 130 ? -10.791 6.009 -3.516 1.00 50.94 130 LEU A C 1
ATOM 1002 O O . LEU A 1 130 ? -11.550 6.350 -4.428 1.00 50.94 130 LEU A O 1
ATOM 1006 N N . VAL A 1 131 ? -10.601 4.742 -3.153 1.00 51.25 131 VAL A N 1
ATOM 1007 C CA . VAL A 1 131 ? -11.363 3.633 -3.727 1.00 51.25 131 VAL A CA 1
ATOM 1008 C C . VAL A 1 131 ? -12.300 3.056 -2.686 1.00 51.25 131 VAL A C 1
ATOM 1010 O O . VAL A 1 131 ? -11.879 2.642 -1.608 1.00 51.25 131 VAL A O 1
ATOM 1013 N N . VAL A 1 132 ? -13.582 3.026 -3.036 1.00 48.69 132 VAL A N 1
ATOM 1014 C CA . VAL A 1 132 ? -14.620 2.345 -2.268 1.00 48.69 132 VAL A CA 1
ATOM 1015 C C . VAL A 1 132 ? -15.087 1.161 -3.107 1.00 48.69 132 VAL A C 1
ATOM 1017 O O . VAL A 1 132 ? -15.494 1.320 -4.257 1.00 48.69 132 VAL A O 1
ATOM 1020 N N . ALA A 1 133 ? -14.977 -0.041 -2.546 1.00 47.25 133 ALA A N 1
ATOM 1021 C CA . ALA A 1 133 ? -15.442 -1.268 -3.177 1.00 47.25 133 ALA A CA 1
ATOM 1022 C C . ALA A 1 133 ? -16.664 -1.788 -2.419 1.00 47.25 133 ALA A C 1
ATOM 1024 O O . ALA A 1 133 ? -16.636 -1.903 -1.191 1.00 47.25 133 ALA A O 1
ATOM 1025 N N . HIS A 1 134 ? -17.722 -2.109 -3.160 1.00 49.94 134 HIS A N 1
ATOM 1026 C CA . HIS A 1 134 ? -18.956 -2.669 -2.619 1.00 49.94 134 HIS A CA 1
ATOM 1027 C C . HIS A 1 134 ? -19.037 -4.160 -2.968 1.00 49.94 134 HIS A C 1
ATOM 1029 O O . HIS A 1 134 ? -18.649 -4.563 -4.068 1.00 49.94 134 HIS A O 1
ATOM 1035 N N . CYS A 1 135 ? -19.487 -4.968 -2.007 1.00 46.09 135 CYS A N 1
ATOM 1036 C CA . CYS A 1 135 ? -19.818 -6.379 -2.205 1.00 46.09 135 CYS A CA 1
ATOM 1037 C C . CYS A 1 135 ? -21.224 -6.540 -2.777 1.00 46.09 135 CYS A C 1
ATOM 1039 O O . CYS A 1 135 ? -22.113 -5.773 -2.340 1.00 46.0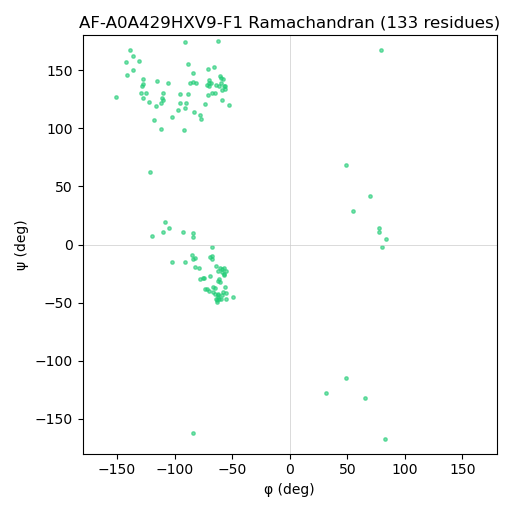9 135 CYS A O 1
#

Foldseek 3Di:
DPDDDPDPQSVCLCPPHDPDPDDDAQDDLPFADLDPDPPADDTCCVVPLAQEEEAEQCQLVSNVVNVLVVNHQYEYEHQHPNSQVNNCVRCVVRPSYHYDYNVVVVVVCQPDKDWDFAQRPVRDPHTGIDIDTDD

Radius of gyration: 15.41 Å; Cα contacts (8 Å, |Δi|>4): 195; chains: 1; bounding box: 44×36×36 Å

Secondary structure (DSSP, 8-state):
-PPPPSSHHHHHTTSS---SSSSPPPPP--S--SSSSTT-S--GGGG-S-SEEEEET-TT-HHHHHHHHTT-EEEEEES-HHHHHHHHHHTTT-TTEEEEETHHHHHTT-SEEEEEEEPPTTS-S--EEEEEEE-